Protein 7BLK (pdb70)

Nearest PDB structures (foldseek):
  7blk-assembly1_A  TM=1.007E+00  e=9.798E-31  Bacteroides thetaiotaomicron VPI-5482
  4a45-assembly1_A  TM=9.212E-01  e=2.080E-11  Clostridium perfringens
  1eut-assembly1_A  TM=8.419E-01  e=1.021E-09  Micromonospora viridifaciens
  8ivq-assembly1_B  TM=7.661E-01  e=3.315E-06  Mus musculus
  8ato-assembly1_B  TM=7.633E-01  e=3.967E-06  Homo sapiens

B-factor: mean 16.56, std 7.39, range [8.86, 58.23]

Structure (mmCIF, N/CA/C/O backbone):
data_7BLK
#
_entry.id   7BLK
#
_cell.length_a   36.682
_cell.length_b   34.291
_cell.length_c   47.587
_cell.angle_alpha   90.000
_cell.angle_beta   98.920
_cell.angle_gamma   90.000
#
_symmetry.space_group_name_H-M   'P 1 21 1'
#
loop_
_entity.id
_entity.type
_entity.pdbx_description
1 polymer 'family 32 carbohydrate-binding module from Bacteroides thetaiotaomicron'
2 non-polymer 'CALCIUM ION'
3 water water
#
loop_
_atom_site.group_PDB
_atom_site.id
_atom_site.type_symbol
_atom_site.label_atom_id
_atom_site.label_alt_id
_atom_site.label_comp_id
_atom_site.label_asym_id
_atom_site.label_entity_id
_atom_site.label_seq_id
_atom_site.pdbx_PDB_ins_code
_atom_site.Cartn_x
_atom_site.Cartn_y
_atom_site.Cartn_z
_atom_site.occupancy
_atom_site.B_iso_or_equiv
_atom_site.auth_seq_id
_atom_site.auth_comp_id
_atom_site.auth_asym_id
_atom_site.auth_atom_id
_atom_site.pdbx_PDB_model_num
ATOM 1 N N . GLY A 1 21 ? -1.642 -0.195 -32.032 1.00 58.23 21 GLY A N 1
ATOM 2 C CA . GLY A 1 21 ? -1.901 -1.599 -31.770 1.00 48.34 21 GLY A CA 1
ATOM 3 C C . GLY A 1 21 ? -1.641 -2.010 -30.334 1.00 45.70 21 GLY A C 1
ATOM 4 O O . GLY A 1 21 ? -0.657 -2.692 -30.046 1.00 52.95 21 GLY A O 1
ATOM 5 N N . ASP A 1 22 ? -2.523 -1.589 -29.429 1.00 36.25 22 ASP A N 1
ATOM 6 C CA . ASP A 1 22 ? -2.435 -1.968 -28.024 1.00 40.71 22 ASP A CA 1
ATOM 7 C C . ASP A 1 22 ? -3.294 -3.201 -27.777 1.00 30.54 22 ASP A C 1
ATOM 8 O O . ASP A 1 22 ? -4.446 -3.263 -28.219 1.00 35.23 22 ASP A O 1
ATOM 13 N N . ILE A 1 23 ? -2.729 -4.176 -27.075 1.00 18.56 23 ILE A N 1
ATOM 14 C CA . ILE A 1 23 ? -3.381 -5.459 -26.843 1.00 19.18 23 ILE A CA 1
ATOM 15 C C . ILE A 1 23 ? -4.281 -5.330 -25.622 1.00 15.52 23 ILE A C 1
ATOM 16 O O . ILE A 1 23 ? -3.823 -4.951 -24.539 1.00 16.81 23 ILE A O 1
ATOM 21 N N . LYS A 1 24 ? -5.559 -5.649 -25.789 1.00 15.55 24 LYS A N 1
ATOM 22 C CA . LYS A 1 24 ? -6.493 -5.675 -24.673 1.00 15.02 24 LYS A CA 1
ATOM 23 C C . LYS A 1 24 ? -6.437 -7.066 -24.052 1.00 16.92 24 LYS A C 1
ATOM 24 O O . LYS A 1 24 ? -6.817 -8.053 -24.689 1.00 21.36 24 LYS A O 1
ATOM 30 N N . ILE A 1 25 ? -5.978 -7.141 -22.801 1.00 12.79 25 ILE A N 1
ATOM 31 C CA . ILE A 1 25 ? -5.745 -8.427 -22.157 1.00 12.51 25 ILE A CA 1
ATOM 32 C C . ILE A 1 25 ? -7.076 -9.089 -21.832 1.00 12.26 25 ILE A C 1
ATOM 33 O O . ILE A 1 25 ? -8.028 -8.431 -21.388 1.00 14.10 25 ILE A O 1
ATOM 38 N N . LYS A 1 26 ? -7.145 -10.408 -22.011 1.00 12.85 26 LYS A N 1
ATOM 39 C CA . LYS A 1 26 ? -8.389 -11.137 -21.791 1.00 12.78 26 LYS A CA 1
ATOM 40 C C . LYS A 1 26 ? -8.591 -11.417 -20.306 1.00 12.31 26 LYS A C 1
ATOM 41 O O . LYS A 1 26 ? -7.794 -12.126 -19.681 1.00 13.14 26 LYS A O 1
ATOM 47 N N . ILE A 1 27 ? -9.661 -10.869 -19.745 1.00 12.19 27 ILE A N 1
ATOM 48 C CA . ILE A 1 27 ? -10.074 -11.194 -18.382 1.00 11.68 27 ILE A CA 1
ATOM 49 C C . ILE A 1 27 ? -10.937 -12.449 -18.443 1.00 12.50 27 ILE A C 1
ATOM 50 O O . ILE A 1 27 ? -11.966 -12.472 -19.127 1.00 12.98 27 ILE A O 1
ATOM 55 N N . VAL A 1 28 ? -10.526 -13.494 -17.730 1.00 12.68 28 VAL A N 1
ATOM 56 C CA . VAL A 1 28 ? -11.238 -14.769 -17.755 1.00 14.27 28 VAL A CA 1
ATOM 57 C C . VAL A 1 28 ? -12.160 -14.973 -16.561 1.00 13.49 28 VAL A C 1
ATOM 58 O O . VAL A 1 28 ? -13.118 -15.756 -16.665 1.00 15.16 28 VAL A O 1
ATOM 62 N N . SER A 1 29 ? -11.909 -14.305 -15.441 1.00 12.37 29 SER 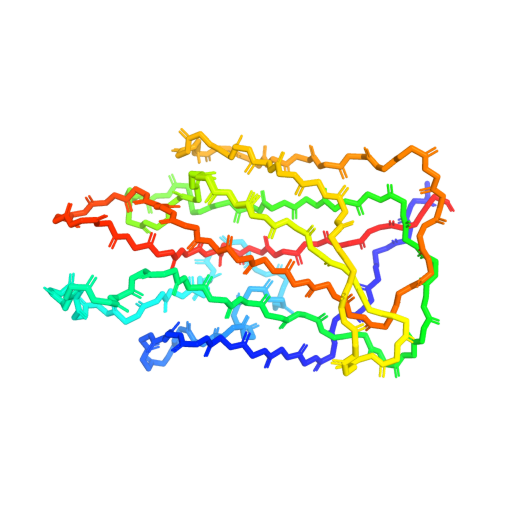A N 1
ATOM 63 C CA . SER A 1 29 ? -12.720 -14.495 -14.249 1.00 11.96 29 SER A CA 1
ATOM 64 C C . SER A 1 29 ? -12.481 -13.317 -13.322 1.00 11.32 29 SER A C 1
ATOM 65 O O . SER A 1 29 ? -11.555 -12.525 -13.514 1.00 11.55 29 SER A O 1
ATOM 68 N N . GLY A 1 30 ? -13.316 -13.225 -12.297 1.00 11.99 30 GLY A N 1
ATOM 69 C CA . GLY A 1 30 ? -13.130 -12.188 -11.305 1.00 11.67 30 GLY A CA 1
ATOM 70 C C . GLY A 1 30 ? -13.929 -12.501 -10.063 1.00 10.87 30 GLY A C 1
ATOM 71 O O . GLY A 1 30 ? -14.716 -13.451 -10.020 1.00 12.30 30 GLY A O 1
ATOM 72 N N . THR A 1 31 ? -13.738 -11.667 -9.043 1.00 10.59 31 THR A N 1
ATOM 73 C CA . THR A 1 31 ? -14.535 -11.750 -7.827 1.00 10.78 31 THR A CA 1
ATOM 74 C C . THR A 1 31 ? -14.885 -10.351 -7.342 1.00 11.10 31 THR A C 1
ATOM 75 O O . THR A 1 31 ? -14.173 -9.377 -7.615 1.00 12.13 31 THR A O 1
ATOM 79 N N . ALA A 1 32 ? -15.992 -10.263 -6.611 1.00 10.84 32 ALA A N 1
ATOM 80 C CA . ALA A 1 32 ? -16.392 -9.029 -5.955 1.00 10.81 32 ALA A CA 1
ATOM 81 C C . ALA A 1 32 ? -16.861 -9.356 -4.548 1.00 12.17 32 ALA A C 1
ATOM 82 O O . ALA A 1 32 ? -17.632 -10.299 -4.345 1.00 12.58 32 ALA A O 1
ATOM 84 N N . SER A 1 33 ? -16.427 -8.551 -3.581 1.00 10.50 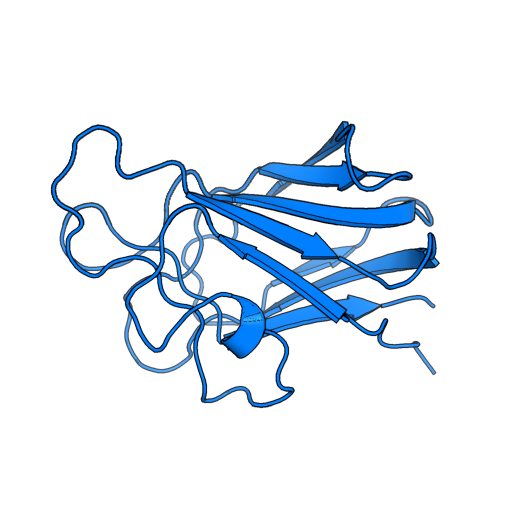33 SER A N 1
ATOM 85 C CA . SER A 1 33 ? -16.841 -8.768 -2.198 1.00 11.26 33 SER A CA 1
ATOM 86 C C . SER A 1 33 ? -18.284 -8.364 -1.961 1.00 11.11 33 SER A C 1
ATOM 87 O O . SER A 1 33 ? -18.864 -8.744 -0.936 1.00 12.91 33 SER A O 1
ATOM 90 N N . SER A 1 34 ? -18.873 -7.592 -2.869 1.00 11.09 34 SER A N 1
ATOM 91 C CA . SER A 1 34 ? -20.266 -7.187 -2.785 1.00 10.97 34 SER A CA 1
ATOM 92 C C . SER A 1 34 ? -20.812 -7.136 -4.201 1.00 11.88 34 SER A C 1
ATOM 93 O O . SER A 1 34 ? -20.202 -6.503 -5.066 1.00 10.60 34 SER A O 1
ATOM 96 N N . PHE A 1 35 ? -21.958 -7.770 -4.440 1.00 11.70 35 PHE A N 1
ATOM 97 C CA . PHE A 1 35 ? -22.632 -7.629 -5.725 1.00 11.53 35 PHE A CA 1
ATOM 98 C C . PHE A 1 35 ? -24.129 -7.808 -5.537 1.00 11.83 35 PHE A C 1
ATOM 99 O O . PHE A 1 35 ? -24.578 -8.545 -4.657 1.00 13.65 35 PHE A O 1
ATOM 107 N N . GLN A 1 36 ? -24.892 -7.106 -6.360 1.00 11.53 36 GLN A N 1
ATOM 108 C CA . GLN A 1 36 ? -26.317 -7.361 -6.481 1.00 12.68 36 GLN A CA 1
ATOM 109 C C . GLN A 1 36 ? -26.506 -8.502 -7.471 1.00 13.46 36 GLN A C 1
ATOM 110 O O . GLN A 1 36 ? -25.876 -8.518 -8.532 1.00 13.74 36 GLN A O 1
ATOM 116 N N A SER A 1 37 ? -27.359 -9.465 -7.117 0.65 15.47 37 SER A N 1
ATOM 117 N N B SER A 1 37 ? -27.367 -9.459 -7.123 0.35 15.53 37 SER A N 1
ATOM 118 C CA A SER A 1 37 ? -27.602 -10.610 -7.985 0.65 16.49 37 SER A CA 1
ATOM 119 C CA B SER A 1 37 ? -27.600 -10.610 -7.987 0.35 16.61 37 SER A CA 1
ATOM 120 C C A SER A 1 37 ? -27.969 -10.139 -9.387 0.65 18.26 37 SER A C 1
ATOM 121 C C B SER A 1 37 ? -27.985 -10.154 -9.389 0.35 18.28 37 SER A C 1
ATOM 122 O O A SER A 1 37 ? -28.812 -9.254 -9.558 0.65 18.31 37 SER A O 1
ATOM 123 O O B SER A 1 37 ? -28.858 -9.300 -9.561 0.35 18.32 37 SER A O 1
ATOM 128 N N . GLY A 1 38 ? -27.313 -10.720 -10.393 1.00 16.89 38 GLY A N 1
ATOM 129 C CA . GLY A 1 38 ? -27.488 -10.304 -11.769 1.00 18.85 38 GLY A CA 1
ATOM 130 C C . GLY A 1 38 ? -26.517 -9.240 -12.241 1.00 14.80 38 GLY A C 1
ATOM 131 O O . GLY A 1 38 ? -26.476 -8.947 -13.444 1.00 16.71 38 GLY A O 1
ATOM 132 N N . SER A 1 39 ? -25.739 -8.652 -11.331 1.00 14.80 39 SER A N 1
ATOM 133 C CA . SER A 1 39 ? -24.739 -7.637 -11.636 1.00 12.34 39 SER A CA 1
ATOM 134 C C . SER A 1 39 ? -23.408 -7.994 -10.997 1.00 10.96 39 SER A C 1
ATOM 135 O O . SER A 1 39 ? -22.712 -7.143 -10.436 1.00 11.11 39 SER A O 1
ATOM 138 N N . ASN A 1 40 ? -23.042 -9.266 -11.059 1.00 12.53 40 ASN A N 1
ATOM 139 C CA . ASN A 1 40 ? -21.760 -9.698 -10.536 1.00 12.38 40 ASN A CA 1
ATOM 140 C C . ASN A 1 40 ? -20.629 -9.191 -11.439 1.00 11.46 40 ASN A C 1
ATOM 141 O O . ASN A 1 40 ? -20.847 -8.598 -12.505 1.00 11.27 40 ASN A O 1
ATOM 146 N N . ILE A 1 41 ? -19.403 -9.455 -10.986 1.00 11.55 41 ILE A N 1
ATOM 147 C CA . ILE A 1 41 ? -18.208 -8.824 -11.533 1.00 11.02 41 ILE A CA 1
ATOM 148 C C . ILE A 1 41 ? -18.047 -9.096 -13.021 1.00 11.46 41 ILE A C 1
ATOM 149 O O . ILE A 1 41 ? -17.519 -8.253 -13.753 1.00 11.09 41 ILE A O 1
ATOM 154 N N . GLU A 1 42 ? -18.501 -10.258 -13.496 1.00 11.97 42 GLU A N 1
ATOM 155 C CA . GLU A 1 42 ? -18.300 -10.607 -14.897 1.00 12.24 42 GLU A CA 1
ATOM 156 C C . GLU A 1 42 ? -19.052 -9.685 -15.847 1.00 11.05 42 GLU A C 1
ATOM 157 O O . GLU A 1 42 ? -18.697 -9.618 -17.030 1.00 12.33 42 GLU A O 1
ATOM 163 N N . LYS A 1 43 ? -20.064 -8.967 -15.358 1.00 11.00 43 LYS A N 1
ATOM 164 C CA . LYS A 1 43 ? -20.722 -7.960 -16.178 1.00 12.21 43 LYS A CA 1
ATOM 165 C C . LYS A 1 43 ? -19.816 -6.776 -16.478 1.00 10.56 43 LYS A C 1
ATOM 166 O O . LYS A 1 43 ? -20.157 -5.968 -17.344 1.00 11.62 43 LYS A O 1
ATOM 172 N N . SER A 1 44 ? -18.671 -6.650 -15.798 1.00 10.28 44 SER A N 1
ATOM 173 C CA . SER A 1 44 ? -17.699 -5.611 -16.119 1.00 10.81 44 SER A CA 1
ATOM 174 C C .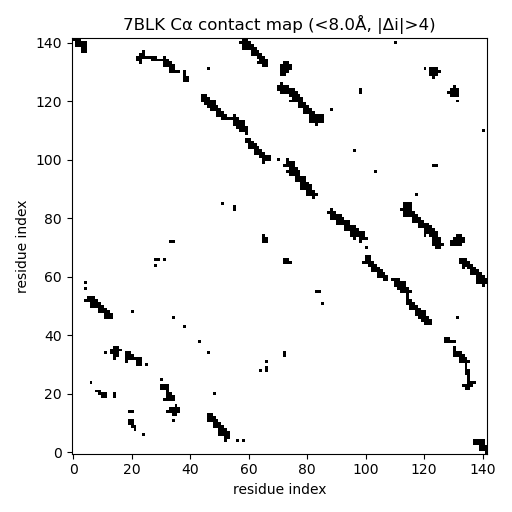 SER A 1 44 ? -16.578 -6.108 -17.018 1.00 10.84 44 SER A C 1
ATOM 175 O O . SER A 1 44 ? -15.606 -5.381 -17.238 1.00 10.77 44 SER A O 1
ATOM 178 N N . PHE A 1 45 ? -16.688 -7.322 -17.553 1.00 11.17 45 PHE A N 1
ATOM 179 C CA . PHE A 1 45 ? -15.738 -7.769 -18.564 1.00 11.51 45 PHE A CA 1
ATOM 180 C C . PHE A 1 45 ? -16.434 -8.549 -19.668 1.00 11.51 45 PHE A C 1
ATOM 181 O O . PHE A 1 45 ? -15.905 -9.532 -20.197 1.00 13.73 45 PHE A O 1
ATOM 189 N N . ASP A 1 46 ? -17.622 -8.091 -20.050 1.00 11.82 46 ASP A N 1
ATOM 190 C CA . ASP A 1 46 ? -18.386 -8.680 -21.140 1.00 12.71 46 ASP A CA 1
ATOM 191 C C . ASP A 1 46 ? -18.317 -7.861 -22.428 1.00 13.71 46 ASP A C 1
ATOM 192 O O . ASP A 1 46 ? -19.026 -8.177 -23.391 1.00 15.13 46 ASP A O 1
ATOM 197 N N . GLY A 1 47 ? -17.494 -6.816 -22.470 1.00 14.32 47 GLY A N 1
ATOM 198 C CA . GLY A 1 47 ? -17.348 -6.002 -23.664 1.00 13.97 47 GLY A CA 1
ATOM 199 C C . GLY A 1 47 ? -18.487 -5.045 -23.934 1.00 15.72 47 GLY A C 1
ATOM 200 O O . GLY A 1 47 ? -18.487 -4.383 -24.979 1.00 17.68 47 GLY A O 1
ATOM 201 N N . ASP A 1 48 ? -19.445 -4.936 -23.024 1.00 13.65 48 ASP A N 1
ATOM 202 C CA . ASP A 1 48 ? -20.660 -4.157 -23.230 1.00 13.60 48 ASP A CA 1
ATOM 203 C C . ASP A 1 48 ? -20.662 -3.019 -22.217 1.00 12.12 48 ASP A C 1
ATOM 204 O O . ASP A 1 48 ? -20.663 -3.263 -21.004 1.00 12.75 48 ASP A O 1
ATOM 209 N N . TYR A 1 49 ? -20.611 -1.778 -22.705 1.00 12.60 49 TYR A N 1
ATOM 210 C CA . TYR A 1 49 ? -20.551 -0.636 -21.801 1.00 12.99 49 TYR A CA 1
ATOM 211 C C . TYR A 1 49 ? -21.889 -0.315 -21.159 1.00 13.09 49 TYR A C 1
ATOM 212 O O . TYR A 1 49 ? -21.936 0.506 -20.236 1.00 14.44 49 TYR A O 1
ATOM 221 N N . SER A 1 50 ? -22.969 -0.946 -21.605 1.00 13.62 50 SER A N 1
ATOM 222 C CA . SER A 1 50 ? -24.253 -0.729 -20.954 1.00 14.73 50 SER A CA 1
ATOM 223 C C . SER A 1 50 ? -24.488 -1.666 -19.774 1.00 13.76 50 SER A C 1
ATOM 224 O O . SER A 1 50 ? -25.244 -1.311 -18.860 1.00 18.92 50 SER A O 1
ATOM 227 N N . THR A 1 51 ? -23.864 -2.846 -19.754 1.00 12.27 51 THR A N 1
ATOM 228 C CA . THR A 1 51 ? -24.074 -3.788 -18.660 1.00 11.93 51 THR A CA 1
ATOM 229 C C . THR A 1 51 ? -23.099 -3.508 -17.520 1.00 10.55 51 THR A C 1
ATOM 230 O O . THR A 1 51 ? -21.904 -3.312 -17.742 1.00 11.10 51 THR A O 1
ATOM 234 N N . LEU A 1 52 ? -23.607 -3.537 -16.292 1.00 11.20 52 LEU A N 1
ATOM 235 C CA . LEU A 1 52 ? -22.855 -3.108 -15.118 1.00 10.73 52 LEU A CA 1
ATOM 236 C C . LEU A 1 52 ? -22.590 -4.246 -14.136 1.00 11.18 52 LEU A C 1
ATOM 237 O O . LEU A 1 52 ? -23.494 -5.023 -13.807 1.00 11.94 52 LEU A O 1
ATOM 242 N N . TYR A 1 53 ? -21.349 -4.315 -13.642 1.00 10.80 53 TYR A N 1
ATOM 243 C CA . TYR A 1 53 ? -21.128 -4.830 -12.296 1.00 10.71 53 TYR A CA 1
ATOM 244 C C . TYR A 1 53 ? -21.684 -3.800 -11.316 1.00 10.28 53 TYR A C 1
ATOM 245 O O . TYR A 1 53 ? -21.490 -2.596 -11.503 1.00 10.03 53 TYR A O 1
ATOM 254 N N . HIS A 1 54 ? -22.388 -4.262 -10.276 1.00 10.74 54 HIS A N 1
ATOM 255 C CA . HIS A 1 54 ? -22.942 -3.345 -9.283 1.00 9.85 54 HIS A CA 1
ATOM 256 C C . HIS A 1 54 ? -22.899 -4.028 -7.926 1.00 9.61 54 HIS A C 1
ATOM 257 O O . HIS A 1 54 ? -23.300 -5.189 -7.795 1.00 10.76 54 HIS A O 1
ATOM 264 N N . SER A 1 55 ? -22.397 -3.309 -6.919 1.00 9.64 55 SER A N 1
ATOM 265 C CA . SER A 1 55 ? -22.388 -3.821 -5.560 1.00 9.62 55 SER A CA 1
ATOM 266 C C . SER A 1 55 ? -23.820 -3.971 -5.040 1.00 10.08 55 SER A C 1
ATOM 267 O O . SER A 1 55 ? -24.779 -3.487 -5.637 1.00 10.18 55 SER A O 1
ATOM 270 N N . SER A 1 56 ? -23.960 -4.660 -3.918 1.00 10.45 56 SER A N 1
ATOM 271 C CA . SER A 1 56 ? -25.288 -4.927 -3.389 1.00 11.46 56 SER A CA 1
ATOM 272 C C . SER A 1 56 ? -26.069 -3.638 -3.192 1.00 10.77 56 SER A C 1
ATOM 273 O O . SER A 1 56 ? -25.560 -2.640 -2.676 1.00 11.05 56 SER A O 1
ATOM 276 N N . TRP A 1 57 ? -27.335 -3.678 -3.580 1.00 10.92 57 TRP A N 1
ATOM 277 C CA . TRP A 1 57 ? -28.182 -2.508 -3.412 1.00 11.51 57 TRP A CA 1
ATOM 278 C C . TRP A 1 57 ? -28.500 -2.221 -1.947 1.00 12.01 57 TRP A C 1
ATOM 279 O O . TRP A 1 57 ? -28.963 -1.118 -1.631 1.00 14.15 57 TRP A O 1
ATOM 290 N N A SER A 1 58 ? -28.267 -3.179 -1.053 0.43 12.54 58 SER A N 1
ATOM 291 N N B SER A 1 58 ? -28.254 -3.173 -1.052 0.57 12.52 58 SER A N 1
ATOM 292 C CA A SER A 1 58 ? -28.485 -2.975 0.379 0.43 15.05 58 SER A CA 1
ATOM 293 C CA B SER A 1 58 ? -28.490 -2.975 0.377 0.57 15.04 58 SER A CA 1
ATOM 294 C C A SER A 1 58 ? -27.189 -2.432 0.963 0.43 13.90 58 SER A C 1
ATOM 295 C C B SER A 1 58 ? -27.198 -2.434 0.974 0.57 13.87 58 SER A C 1
ATOM 296 O O A SER A 1 58 ? -26.298 -3.182 1.363 0.43 16.27 58 SER A O 1
ATOM 297 O O B SER A 1 58 ? -26.316 -3.185 1.390 0.57 16.26 58 SER A O 1
ATOM 302 N N . ASN A 1 59 ? -27.083 -1.105 1.015 1.00 13.67 59 ASN A N 1
ATOM 303 C CA . ASN A 1 59 ? -25.840 -0.433 1.376 1.00 13.24 59 ASN A CA 1
ATOM 304 C C . ASN A 1 59 ? -25.889 0.287 2.724 1.00 14.15 59 ASN A C 1
ATOM 305 O O . ASN A 1 59 ? -25.223 1.309 2.901 1.00 14.13 59 ASN A O 1
ATOM 310 N N . GLY A 1 60 ? -26.641 -0.243 3.694 1.00 13.44 60 GLY A N 1
ATOM 311 C CA . GLY A 1 60 ? -26.721 0.393 4.998 1.00 12.82 60 GLY A CA 1
ATOM 312 C C . GLY A 1 60 ? -25.681 0.001 6.029 1.00 13.23 60 GLY A C 1
ATOM 313 O O . GLY A 1 60 ? -25.544 0.699 7.036 1.00 14.07 60 GLY A O 1
ATOM 314 N N . ALA A 1 61 ? -24.942 -1.083 5.820 1.00 13.18 61 ALA A N 1
ATOM 315 C CA . ALA A 1 61 ? -24.034 -1.588 6.841 1.00 14.72 61 ALA A CA 1
ATOM 316 C C . ALA A 1 61 ? -22.834 -0.668 7.051 1.00 14.43 61 ALA A C 1
ATOM 317 O O . ALA A 1 61 ? -22.314 -0.058 6.112 1.00 13.80 61 ALA A O 1
ATOM 319 N N A SER A 1 62 ? -22.365 -0.601 8.306 0.81 15.48 62 SER A N 1
ATOM 320 N N B SER A 1 62 ? -22.370 -0.602 8.303 0.19 15.56 62 SER A N 1
ATOM 321 C CA A SER A 1 62 ? -21.203 0.226 8.626 0.81 16.11 62 SER A CA 1
ATOM 322 C CA B SER A 1 62 ? -21.214 0.229 8.624 0.19 16.12 62 SER A CA 1
ATOM 323 C C A SER A 1 62 ? -19.942 -0.273 7.935 0.81 15.09 62 SER A C 1
ATOM 324 C C B SER A 1 62 ? -19.942 -0.273 7.949 0.19 15.08 62 SER A C 1
ATOM 325 O O A SER A 1 62 ? -19.036 0.516 7.651 0.81 17.71 62 SER A O 1
ATOM 326 O O B SER A 1 62 ? -19.030 0.518 7.687 0.19 17.36 62 SER A O 1
ATOM 331 N N . ASN A 1 63 ? -19.860 -1.573 7.662 1.00 14.52 63 ASN A N 1
ATOM 332 C CA . ASN A 1 63 ? -18.705 -2.167 7.008 1.00 13.15 63 ASN A CA 1
ATOM 333 C C . ASN A 1 63 ? -19.011 -2.568 5.571 1.00 13.25 63 ASN A C 1
ATOM 334 O O . ASN A 1 63 ? -18.398 -3.490 5.028 1.00 13.93 63 ASN A O 1
ATOM 339 N N . TYR A 1 64 ? -19.957 -1.864 4.947 1.00 13.02 64 TYR A N 1
ATOM 340 C CA . TYR A 1 64 ? -20.279 -2.094 3.541 1.00 12.47 64 TYR A CA 1
ATOM 341 C C . TYR A 1 64 ? -19.076 -1.820 2.639 1.00 11.74 64 TYR A C 1
ATOM 342 O O . TYR A 1 64 ? -18.762 -2.611 1.736 1.00 12.90 64 TYR A O 1
ATOM 351 N N . PHE A 1 65 ? -18.435 -0.684 2.825 1.00 11.82 65 PHE A N 1
ATOM 352 C CA . PHE A 1 65 ? -17.146 -0.394 2.213 1.00 12.00 65 PHE A CA 1
ATOM 353 C C . PHE A 1 65 ? -16.036 -0.798 3.180 1.00 11.40 65 PHE A C 1
ATOM 354 O O . PHE A 1 65 ? -16.238 -0.805 4.402 1.00 12.62 65 PHE A O 1
ATOM 362 N N . PRO A 1 66 ? -14.835 -1.115 2.691 1.00 11.08 66 PRO A N 1
ATOM 363 C CA . PRO A 1 66 ? -14.486 -1.090 1.270 1.00 11.08 66 PRO A CA 1
ATOM 364 C C . PRO A 1 66 ? -15.073 -2.264 0.510 1.00 11.16 66 PRO A C 1
ATOM 365 O O . PRO A 1 66 ? -15.502 -3.266 1.088 1.00 12.66 66 PRO A O 1
ATOM 369 N N . ILE A 1 67 ? -15.091 -2.112 -0.810 1.00 10.76 67 ILE A N 1
ATOM 370 C CA . ILE A 1 67 ? -15.544 -3.150 -1.722 1.00 10.44 67 ILE A CA 1
ATOM 371 C C . ILE A 1 67 ? -14.346 -3.541 -2.565 1.00 10.75 67 ILE A C 1
ATOM 372 O O . ILE A 1 67 ? -13.717 -2.679 -3.189 1.00 11.46 67 ILE A O 1
ATOM 377 N N . THR A 1 68 ? -14.014 -4.828 -2.562 1.00 10.90 68 THR A N 1
ATOM 378 C CA . THR A 1 68 ? -12.802 -5.332 -3.191 1.00 10.92 68 THR A CA 1
ATOM 379 C C . THR A 1 68 ? -13.172 -6.127 -4.432 1.00 10.93 68 THR A C 1
ATOM 380 O O . THR A 1 68 ? -13.9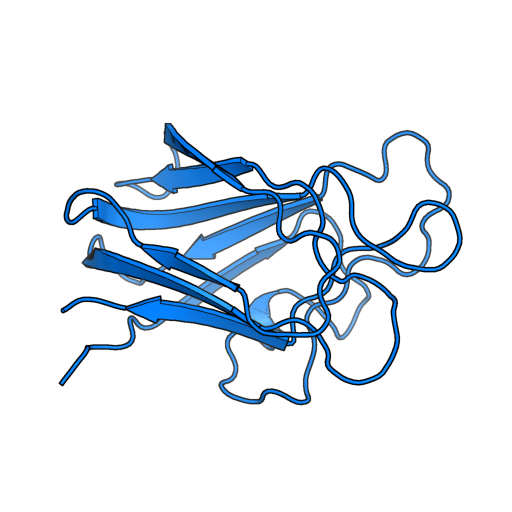50 -7.086 -4.352 1.00 11.11 68 THR A O 1
ATOM 384 N N . LEU A 1 69 ? -12.595 -5.730 -5.566 1.00 10.02 69 LEU A N 1
ATOM 385 C CA . LEU A 1 69 ? -12.861 -6.331 -6.863 1.00 10.02 69 LEU A CA 1
ATOM 386 C C . LEU A 1 69 ? -11.557 -6.890 -7.399 1.00 10.05 69 LEU A C 1
ATOM 387 O O . LEU A 1 69 ? -10.526 -6.208 -7.369 1.00 11.17 69 LEU A O 1
ATOM 392 N N . THR A 1 70 ? -11.598 -8.116 -7.908 1.00 10.25 70 THR A N 1
ATOM 393 C CA . THR A 1 70 ? -10.412 -8.770 -8.436 1.00 10.58 70 THR A CA 1
ATOM 394 C C . THR A 1 70 ? -10.697 -9.263 -9.843 1.00 11.78 70 THR A C 1
ATOM 395 O O . THR A 1 70 ? -11.739 -9.883 -10.084 1.00 11.51 70 THR A O 1
ATOM 399 N N . TYR A 1 71 ? -9.772 -8.981 -10.758 1.00 9.72 71 TYR A N 1
ATOM 400 C CA . TYR A 1 71 ? -9.874 -9.352 -12.162 1.00 10.42 71 TYR A CA 1
ATOM 401 C C . TYR A 1 71 ? -8.698 -10.253 -12.489 1.00 9.95 71 TYR A C 1
ATOM 402 O O . TYR A 1 71 ? -7.549 -9.888 -12.229 1.00 11.09 71 TYR A O 1
ATOM 411 N N . ASN A 1 72 ? -8.978 -11.421 -13.065 1.00 10.65 72 ASN A N 1
ATOM 412 C CA . ASN A 1 72 ? -7.966 -12.435 -13.329 1.00 10.81 72 ASN A CA 1
ATOM 413 C C . ASN A 1 72 ? -7.795 -12.689 -14.819 1.00 10.98 72 ASN A C 1
ATOM 414 O O . ASN A 1 72 ? -8.772 -12.817 -15.561 1.00 11.93 72 ASN A O 1
ATOM 419 N N . PHE A 1 73 ? -6.539 -12.799 -15.233 1.00 11.45 73 PHE A N 1
ATOM 420 C CA . PHE A 1 73 ? -6.152 -13.273 -16.551 1.00 12.95 73 PHE A CA 1
ATOM 421 C C . PHE A 1 73 ? -5.882 -14.777 -16.495 1.00 14.06 73 PHE A C 1
ATOM 422 O O . PHE A 1 73 ? -5.779 -15.377 -15.425 1.00 16.00 73 PHE A O 1
ATOM 430 N N . GLU A 1 74 ? -5.729 -15.387 -17.673 1.00 15.77 74 GLU A N 1
ATOM 431 C CA . GLU A 1 74 ? -5.448 -16.820 -17.713 1.00 20.12 74 GLU A CA 1
ATOM 432 C C . GLU A 1 74 ? -4.051 -17.125 -17.184 1.00 20.46 74 GLU A C 1
ATOM 433 O O . GLU A 1 74 ? -3.849 -18.113 -16.467 1.00 22.97 74 GLU A O 1
ATOM 435 N N . THR A 1 75 ? -3.078 -16.280 -17.519 1.00 18.91 75 THR A N 1
ATOM 436 C CA . THR A 1 75 ? -1.690 -16.454 -17.122 1.00 18.71 75 THR A CA 1
ATOM 437 C C . THR A 1 75 ? -1.116 -15.086 -16.784 1.00 19.29 75 THR A C 1
ATOM 438 O O . THR A 1 75 ? -1.714 -14.047 -17.079 1.00 17.59 75 THR A O 1
ATOM 442 N N . VAL A 1 76 ? 0.063 -15.090 -16.157 1.00 18.11 76 VAL A N 1
ATOM 443 C CA . VAL A 1 76 ? 0.776 -13.840 -15.933 1.00 17.76 76 VAL A CA 1
ATOM 444 C C . VAL A 1 76 ? 1.031 -13.171 -17.278 1.00 16.08 76 VAL A C 1
ATOM 445 O O . VAL A 1 76 ? 1.456 -13.818 -18.245 1.00 19.45 76 VAL A O 1
ATOM 449 N N . THR A 1 77 ? 0.750 -11.869 -17.348 1.00 16.06 77 THR A N 1
ATOM 450 C CA . THR A 1 77 ? 0.687 -11.129 -18.600 1.00 18.18 77 THR A CA 1
ATOM 451 C C . THR A 1 77 ? 1.292 -9.746 -18.393 1.00 15.84 77 THR A C 1
ATOM 452 O O . THR A 1 77 ? 1.146 -9.158 -17.319 1.00 15.90 77 THR A O 1
ATOM 456 N N . ASP A 1 78 ? 1.984 -9.237 -19.415 1.00 15.18 78 ASP A N 1
ATOM 457 C CA . ASP A 1 78 ? 2.465 -7.859 -19.392 1.00 15.86 78 ASP A CA 1
ATOM 458 C C . ASP A 1 78 ? 1.295 -6.893 -19.531 1.00 13.60 78 ASP A C 1
ATOM 459 O O . ASP A 1 78 ? 0.439 -7.068 -20.405 1.00 15.59 78 ASP A O 1
ATOM 464 N N . VAL A 1 79 ? 1.266 -5.863 -18.679 1.00 14.98 79 VAL A N 1
ATOM 465 C CA . VAL A 1 79 ? 0.209 -4.853 -18.687 1.00 13.90 79 VAL A CA 1
ATOM 466 C C . VAL A 1 79 ? 0.844 -3.484 -18.466 1.00 12.54 79 VAL A C 1
ATOM 467 O O . VAL A 1 79 ? 1.690 -3.325 -17.582 1.00 14.52 79 VAL A O 1
ATOM 471 N N . ASP A 1 80 ? 0.455 -2.501 -19.277 1.00 12.17 80 ASP A N 1
ATOM 472 C CA . ASP A 1 80 ? 1.005 -1.152 -19.204 1.00 12.43 80 ASP A CA 1
ATOM 473 C C . ASP A 1 80 ? 0.034 -0.103 -18.691 1.00 13.07 80 ASP A C 1
ATOM 474 O O . ASP A 1 80 ? 0.477 0.922 -18.166 1.00 12.85 80 ASP A O 1
ATOM 479 N N . TYR A 1 81 ? -1.270 -0.316 -18.842 1.00 12.06 81 TYR A N 1
ATOM 480 C CA . TYR A 1 81 ? -2.253 0.622 -18.323 1.00 11.92 81 TYR A CA 1
ATOM 481 C C . TYR A 1 81 ? -3.594 -0.081 -18.213 1.00 10.98 81 TYR A C 1
ATOM 482 O O . TYR A 1 81 ? -3.783 -1.187 -18.721 1.00 11.19 81 TYR A O 1
ATOM 491 N N . LEU A 1 82 ? -4.511 0.572 -17.512 1.00 11.70 82 LEU A N 1
ATOM 492 C CA . LEU A 1 82 ? -5.865 0.080 -17.381 1.00 10.86 82 LEU A CA 1
ATOM 493 C C . LEU A 1 82 ? -6.821 1.245 -17.582 1.00 11.78 82 LEU A C 1
ATOM 494 O O . LEU A 1 82 ? -6.448 2.414 -17.439 1.00 12.92 82 LEU A O 1
ATOM 499 N N . ILE A 1 83 ? -8.069 0.915 -17.899 1.00 11.12 83 ILE A N 1
ATOM 500 C CA . ILE A 1 83 ? -9.123 1.917 -17.992 1.00 12.38 83 ILE A CA 1
ATOM 501 C C . ILE A 1 83 ? -10.338 1.412 -17.237 1.00 11.09 83 ILE A C 1
ATOM 502 O O . ILE A 1 83 ? -10.856 0.325 -17.538 1.00 11.58 83 ILE A O 1
ATOM 507 N N . TYR A 1 84 ? -10.787 2.198 -16.259 1.00 10.89 84 TYR A N 1
ATOM 508 C CA . TYR A 1 84 ? -12.041 1.961 -15.560 1.00 10.33 84 TYR A CA 1
ATOM 509 C C . TYR A 1 84 ? -13.136 2.756 -16.260 1.00 11.27 84 TYR A C 1
ATOM 510 O O . TYR A 1 84 ? -13.036 3.980 -16.385 1.00 11.99 84 TYR A O 1
ATOM 519 N N . HIS A 1 85 ? -14.179 2.068 -16.718 1.00 10.63 85 HIS A N 1
ATOM 520 C CA . HIS A 1 85 ? -15.316 2.727 -17.354 1.00 11.66 85 HIS A CA 1
ATOM 521 C C . HIS A 1 85 ? -16.484 2.736 -16.387 1.00 11.06 85 HIS A C 1
ATOM 522 O O . HIS A 1 85 ? -17.070 1.671 -16.126 1.00 11.67 85 HIS A O 1
ATOM 529 N N . PRO A 1 86 ? -16.861 3.885 -15.841 1.00 11.61 86 PRO A N 1
ATOM 530 C CA . PRO A 1 86 ? -18.028 3.936 -14.959 1.00 11.91 86 PRO A CA 1
ATOM 531 C C . PRO A 1 86 ? -19.304 3.956 -15.788 1.00 12.59 86 PRO A C 1
ATOM 532 O O . PRO A 1 86 ? -19.288 4.125 -17.009 1.00 13.10 86 PRO A O 1
ATOM 536 N N . ARG A 1 87 ? -20.423 3.775 -15.096 1.00 11.63 87 ARG A N 1
ATOM 537 C CA . ARG A 1 87 ? -21.723 3.959 -15.724 1.00 12.65 87 ARG A CA 1
ATOM 538 C C . ARG A 1 87 ? -21.872 5.401 -16.205 1.00 12.06 87 ARG A C 1
ATOM 539 O O . ARG A 1 87 ? -21.440 6.350 -15.547 1.00 14.84 87 ARG A O 1
ATOM 547 N N . ASN A 1 88 ? -22.497 5.571 -17.364 1.00 15.01 88 ASN A N 1
ATOM 548 C CA . ASN A 1 88 ? -22.760 6.917 -17.855 1.00 15.47 88 ASN A CA 1
ATOM 549 C C . ASN A 1 88 ? -24.176 7.397 -17.565 1.00 16.71 88 ASN A C 1
ATOM 550 O O . ASN A 1 88 ? -24.463 8.584 -17.763 1.00 18.08 88 ASN A O 1
ATOM 555 N N . ASN A 1 89 ? -25.051 6.522 -17.075 1.00 16.74 89 ASN A N 1
ATOM 556 C CA . ASN A 1 89 ? -26.421 6.881 -16.739 1.00 16.55 89 ASN A CA 1
ATOM 557 C C . ASN A 1 89 ? -26.687 6.455 -15.308 1.00 16.99 89 ASN A C 1
ATOM 558 O O . ASN A 1 89 ? -26.552 5.273 -14.974 1.00 17.05 89 ASN A O 1
ATOM 563 N N . GLY A 1 90 ? -27.071 7.404 -14.477 1.00 18.51 90 GLY A N 1
ATOM 564 C CA . GLY A 1 90 ? -27.218 7.081 -13.072 1.00 19.78 90 GLY A CA 1
ATOM 565 C C . GLY A 1 90 ? -25.927 7.290 -12.312 1.00 17.08 90 GLY A C 1
ATOM 566 O O . GLY A 1 90 ? -24.824 7.147 -12.840 1.00 16.83 90 GLY A O 1
ATOM 567 N N . ASN A 1 91 ? -26.075 7.629 -11.035 1.00 19.47 91 ASN A N 1
ATOM 568 C CA . ASN A 1 91 ? -24.962 8.055 -10.202 1.00 19.80 91 ASN A CA 1
ATOM 569 C C . ASN A 1 91 ? -24.613 7.050 -9.110 1.00 17.80 91 ASN A C 1
ATOM 570 O O . ASN A 1 91 ? -23.880 7.395 -8.179 1.00 16.73 91 ASN A O 1
ATOM 575 N N . ASN A 1 92 ? -25.127 5.827 -9.178 1.00 12.73 92 ASN A N 1
ATOM 576 C CA . ASN A 1 92 ? -24.831 4.841 -8.144 1.00 10.02 92 ASN A CA 1
ATOM 577 C C . ASN A 1 92 ? -23.601 4.027 -8.519 1.00 10.85 92 ASN A C 1
ATOM 578 O O . ASN A 1 92 ? -23.645 3.196 -9.438 1.00 10.82 92 ASN A O 1
ATOM 583 N N . GLY A 1 93 ? -22.513 4.257 -7.794 1.00 10.35 93 GLY A N 1
ATOM 584 C CA . GLY A 1 93 ? -21.341 3.412 -7.852 1.00 10.48 93 GLY A CA 1
ATOM 585 C C . GLY A 1 93 ? -20.153 3.921 -8.640 1.00 9.87 93 GLY A C 1
ATOM 586 O O . GLY A 1 93 ? -19.193 3.165 -8.825 1.00 10.56 93 GLY A O 1
ATOM 587 N N . ARG A 1 94 ? -20.165 5.162 -9.102 1.00 10.86 94 ARG A N 1
ATOM 588 C CA . ARG A 1 94 ? -18.971 5.679 -9.764 1.00 11.06 94 ARG A CA 1
ATOM 589 C C . ARG A 1 94 ? -17.824 5.735 -8.762 1.00 10.33 94 ARG A C 1
ATOM 590 O O . ARG A 1 94 ? -17.942 6.356 -7.700 1.00 11.53 94 ARG A O 1
ATOM 598 N N . PHE A 1 95 ? -16.723 5.049 -9.078 1.00 11.06 95 PHE A N 1
ATOM 599 C CA . PHE A 1 95 ? -15.655 4.890 -8.093 1.00 11.25 95 PHE A CA 1
ATOM 600 C C . PHE A 1 95 ? -15.126 6.242 -7.635 1.00 11.34 95 PHE A C 1
ATOM 601 O O . PHE A 1 95 ? -14.981 7.172 -8.430 1.00 11.65 95 PHE A O 1
ATOM 609 N N A LYS A 1 96 ? -14.818 6.353 -6.340 0.47 11.13 96 LYS A N 1
ATOM 610 N N B LYS A 1 96 ? -14.800 6.314 -6.341 0.53 11.11 96 LYS A N 1
ATOM 611 C CA A LYS A 1 96 ? -14.144 7.532 -5.824 0.47 11.96 96 LYS A CA 1
ATOM 612 C CA B LYS A 1 96 ? -14.035 7.403 -5.746 0.53 11.79 96 LYS A CA 1
ATOM 613 C C A LYS A 1 96 ? -12.714 7.136 -5.504 0.47 12.28 96 LYS A C 1
ATOM 614 C C B LYS A 1 96 ? -12.666 6.886 -5.298 0.53 10.38 96 LYS A C 1
ATOM 615 O O A LYS A 1 96 ? -11.897 6.980 -6.432 0.47 12.36 96 LYS A O 1
ATOM 616 O O B LYS A 1 96 ? -11.868 6.440 -6.131 0.53 8.86 96 LYS A O 1
ATOM 627 N N A GLU A 1 97 ? -12.347 6.969 -4.234 0.47 12.58 97 GLU A N 1
ATOM 628 N N B GLU A 1 97 ? -12.379 6.913 -4.002 0.53 12.33 97 GLU A N 1
ATOM 629 C CA A GLU A 1 97 ? -10.994 6.574 -3.863 0.47 12.84 97 GLU A CA 1
ATOM 630 C CA B GLU A 1 97 ? -11.037 6.567 -3.548 0.53 12.18 97 GLU A CA 1
ATOM 631 C C A GLU A 1 97 ? -10.836 5.062 -3.969 0.47 12.24 97 GLU A C 1
ATOM 632 C C B GLU A 1 97 ? -10.809 5.064 -3.642 0.53 12.20 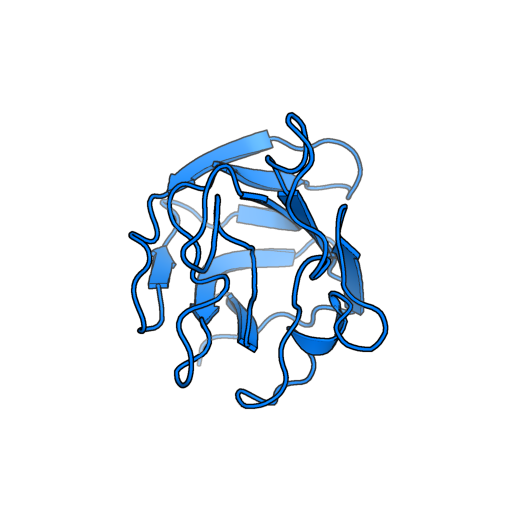97 GLU A C 1
ATOM 633 O O A GLU A 1 97 ? -11.734 4.304 -3.588 0.47 12.57 97 GLU A O 1
ATOM 634 O O B GLU A 1 97 ? -11.567 4.267 -3.070 0.53 11.32 97 GLU A O 1
ATOM 645 N N A THR A 1 98 ? -9.681 4.626 -4.480 0.47 12.18 98 THR A N 1
ATOM 646 N N B THR A 1 98 ? -9.778 4.680 -4.393 0.53 12.55 98 THR A N 1
ATOM 647 C CA A THR A 1 98 ? -9.462 3.218 -4.794 0.47 12.74 98 THR A CA 1
ATOM 648 C CA B THR A 1 98 ? -9.420 3.286 -4.558 0.53 11.78 98 THR A CA 1
ATOM 649 C C A THR A 1 98 ? -7.978 2.896 -4.691 0.47 13.70 98 THR A C 1
ATOM 650 C C B THR A 1 98 ? -7.940 3.093 -4.286 0.53 13.44 98 THR A C 1
ATOM 651 O O A THR A 1 98 ? -7.162 3.568 -5.329 0.47 15.29 98 THR A O 1
ATOM 652 O O B THR A 1 98 ? -7.120 4.008 -4.419 0.53 14.51 98 THR A O 1
ATOM 659 N N . GLU A 1 99 ? -7.621 1.870 -3.910 1.00 12.39 99 GLU A N 1
ATOM 660 C CA . GLU A 1 99 ? -6.259 1.353 -3.931 1.00 12.46 99 GLU A CA 1
ATOM 661 C C . GLU A 1 99 ? -6.201 0.286 -5.017 1.00 12.34 99 GLU A C 1
ATOM 662 O O . GLU A 1 99 ? -6.995 -0.663 -4.998 1.00 13.41 99 GLU A O 1
ATOM 668 N N . ILE A 1 100 ? -5.282 0.448 -5.966 1.00 11.65 100 ILE A N 1
ATOM 669 C CA . ILE A 1 100 ? -5.090 -0.509 -7.045 1.00 11.17 100 ILE A CA 1
ATOM 670 C C . ILE A 1 100 ? -3.887 -1.372 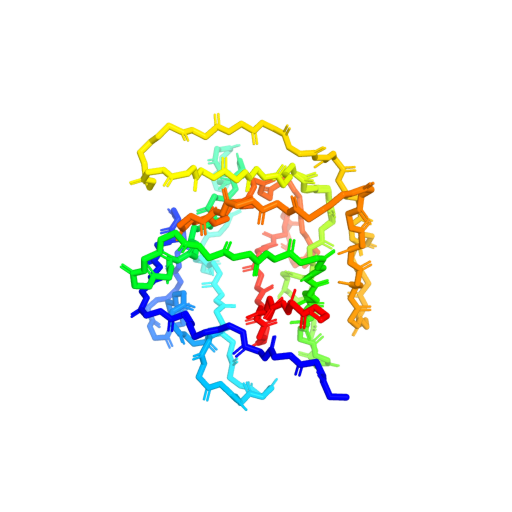-6.695 1.00 10.03 100 ILE A C 1
ATOM 671 O O . ILE A 1 100 ? -2.823 -0.858 -6.304 1.00 11.84 100 ILE A O 1
ATOM 676 N N . GLN A 1 101 ? -4.055 -2.687 -6.811 1.00 11.39 101 GLN A N 1
ATOM 677 C CA . GLN A 1 101 ? -3.007 -3.651 -6.509 1.00 11.76 101 GLN A CA 1
ATOM 678 C C . GLN A 1 101 ? -2.875 -4.621 -7.671 1.00 11.01 101 GLN A C 1
ATOM 679 O O . GLN A 1 101 ? -3.778 -4.750 -8.503 1.00 11.09 101 GLN A O 1
ATOM 685 N N . TYR A 1 102 ? -1.747 -5.322 -7.727 1.00 11.76 102 TYR A N 1
ATOM 686 C CA . TYR A 1 102 ? -1.577 -6.368 -8.725 1.00 12.70 102 TYR A CA 1
ATOM 687 C C . TYR A 1 102 ? -0.981 -7.601 -8.063 1.00 13.17 102 TYR A C 1
ATOM 688 O O . TYR A 1 102 ? -0.416 -7.530 -6.970 1.00 14.26 102 TYR A O 1
ATOM 697 N N . SER A 1 103 ? -1.094 -8.737 -8.747 1.00 13.60 103 SER A N 1
ATOM 698 C CA . SER A 1 103 ? -0.558 -10.003 -8.261 1.00 14.79 103 SER A CA 1
ATOM 699 C C . SER A 1 103 ? 0.058 -10.761 -9.422 1.00 12.31 103 SER A C 1
ATOM 700 O O . SER A 1 103 ? -0.583 -10.918 -10.462 1.00 14.00 103 SER A O 1
ATOM 703 N N . ALA A 1 104 ? 1.289 -11.246 -9.236 1.00 14.49 104 ALA A N 1
ATOM 704 C CA . ALA A 1 104 ? 1.923 -12.072 -10.255 1.00 14.00 104 ALA A CA 1
ATOM 705 C C . ALA A 1 104 ? 1.417 -13.509 -10.250 1.00 16.93 104 ALA A C 1
ATOM 706 O O . ALA A 1 104 ? 1.517 -14.187 -11.277 1.00 22.12 104 ALA A O 1
ATOM 708 N N . ASP A 1 105 ? 0.872 -13.989 -9.130 1.00 20.32 105 ASP A N 1
ATOM 709 C CA . ASP A 1 105 ? 0.405 -15.365 -9.038 1.00 22.48 105 ASP A CA 1
ATOM 710 C C . ASP 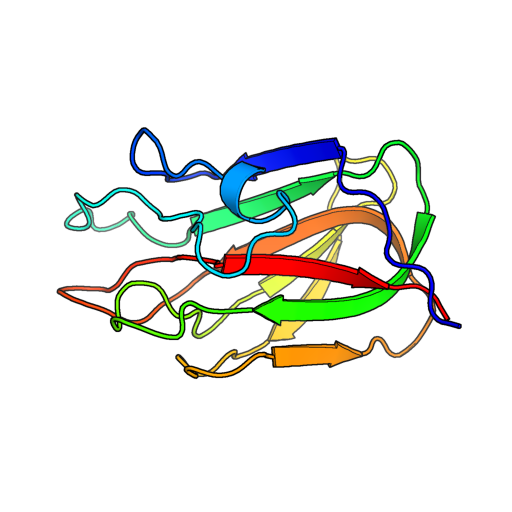A 1 105 ? -1.093 -15.515 -8.808 1.00 26.17 105 ASP A C 1
ATOM 711 O O . ASP A 1 105 ? -1.596 -16.643 -8.871 1.00 23.63 105 ASP A O 1
ATOM 716 N N . GLY A 1 106 ? -1.819 -14.428 -8.545 1.00 21.30 106 GLY A N 1
ATOM 717 C CA . GLY A 1 106 ? -3.241 -14.495 -8.291 1.00 19.94 106 GLY A CA 1
ATOM 718 C C . GLY A 1 106 ? -3.626 -14.614 -6.832 1.00 24.11 106 GLY A C 1
ATOM 719 O O . GLY A 1 106 ? -4.820 -14.533 -6.516 1.00 22.46 106 GLY A O 1
ATOM 720 N N . HIS A 1 107 ? -2.655 -14.790 -5.936 1.00 19.77 107 HIS A N 1
ATOM 721 C CA . HIS A 1 107 ? -2.878 -14.981 -4.508 1.00 25.22 107 HIS A CA 1
ATOM 722 C C . HIS A 1 107 ? -2.276 -13.877 -3.655 1.00 19.86 107 HIS A C 1
ATOM 723 O O . HIS A 1 107 ? -2.925 -13.406 -2.719 1.00 24.62 107 HIS A O 1
ATOM 730 N N . THR A 1 108 ? -1.050 -13.453 -3.951 1.00 21.80 108 THR A N 1
ATOM 731 C CA . THR A 1 108 ? -0.363 -12.420 -3.187 1.00 19.87 108 THR A CA 1
ATOM 732 C C . THR A 1 108 ? -0.406 -11.113 -3.969 1.00 17.67 108 THR A C 1
ATOM 733 O O . THR A 1 108 ? 0.013 -11.070 -5.131 1.00 18.07 108 THR A O 1
ATOM 737 N N . PHE A 1 109 ? -0.885 -10.051 -3.326 1.00 17.21 109 PHE A N 1
ATOM 738 C CA . PHE A 1 109 ? -1.110 -8.771 -3.981 1.00 16.24 109 PHE A CA 1
ATOM 739 C C . PHE A 1 109 ? -0.158 -7.695 -3.466 1.00 16.21 109 PHE A C 1
ATOM 740 O O . PHE A 1 109 ? 0.219 -7.676 -2.290 1.00 20.81 109 PHE A O 1
ATOM 748 N N . THR A 1 110 ? 0.232 -6.803 -4.374 1.00 15.59 110 THR A N 1
ATOM 749 C CA . THR A 1 110 ? 1.159 -5.714 -4.102 1.00 16.77 110 THR A CA 1
ATOM 750 C C . THR A 1 110 ? 0.487 -4.399 -4.466 1.00 14.41 110 THR A C 1
ATOM 751 O O . THR A 1 110 ? -0.092 -4.281 -5.550 1.00 13.30 110 THR A O 1
ATOM 755 N N . LYS A 1 111 ? 0.565 -3.416 -3.574 1.00 15.34 111 LYS A N 1
ATOM 756 C CA . LYS A 1 111 ? -0.004 -2.107 -3.871 1.00 15.18 111 LYS A CA 1
ATOM 757 C C . LYS A 1 111 ? 0.717 -1.458 -5.045 1.00 12.88 111 LYS A C 1
ATOM 758 O O . LYS A 1 111 ? 1.952 -1.386 -5.071 1.00 14.18 111 LYS A O 1
ATOM 764 N N . LEU A 1 112 ? -0.063 -0.992 -6.020 1.00 13.64 11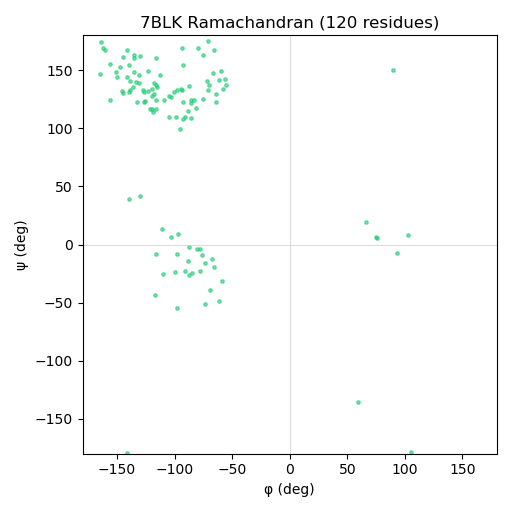2 LEU A N 1
ATOM 765 C CA . LEU A 1 112 ? 0.451 -0.264 -7.171 1.00 15.44 112 LEU A CA 1
ATOM 766 C C . LEU A 1 112 ? 0.332 1.244 -6.998 1.00 15.41 112 LEU A C 1
ATOM 767 O O . LEU A 1 112 ? 1.332 1.961 -7.101 1.00 20.41 112 LEU A O 1
ATOM 772 N N . ILE A 1 113 ? -0.872 1.740 -6.720 1.00 15.53 113 ILE A N 1
ATOM 773 C CA . ILE A 1 113 ? -1.107 3.171 -6.570 1.00 19.60 113 ILE A CA 1
ATOM 774 C C . ILE A 1 113 ? -2.458 3.389 -5.898 1.00 17.63 113 ILE A C 1
ATOM 775 O O . ILE A 1 113 ? -3.387 2.589 -6.065 1.00 19.53 113 ILE A O 1
ATOM 780 N N . ASP A 1 114 ? -2.562 4.442 -5.093 1.00 16.42 114 ASP A N 1
ATOM 781 C CA . ASP A 1 114 ? -3.854 4.954 -4.664 1.00 19.53 114 ASP A CA 1
ATOM 782 C C . ASP A 1 114 ? -4.373 5.867 -5.763 1.00 19.12 114 ASP A C 1
ATOM 783 O O . ASP A 1 114 ? -3.688 6.814 -6.164 1.00 22.60 114 ASP A O 1
ATOM 788 N N . LYS A 1 115 ? -5.574 5.582 -6.259 1.00 16.57 115 LYS A N 1
ATOM 789 C CA . LYS A 1 115 ? -6.149 6.330 -7.368 1.00 13.94 115 LYS A CA 1
ATOM 790 C C . LYS A 1 115 ? -7.519 6.845 -6.962 1.00 12.75 115 LYS A C 1
ATOM 791 O O . LYS A 1 115 ? -8.401 6.060 -6.591 1.00 14.80 115 LYS A O 1
ATOM 797 N N . ASP A 1 116 ? -7.709 8.153 -7.053 1.00 13.67 116 ASP A N 1
ATOM 798 C CA . ASP A 1 116 ? -9.015 8.755 -6.831 1.00 12.93 116 ASP A CA 1
ATOM 799 C C . ASP A 1 116 ? -9.693 8.865 -8.186 1.00 13.08 116 ASP A C 1
ATOM 800 O O . ASP A 1 116 ? -9.303 9.691 -9.022 1.00 14.34 116 ASP A O 1
ATOM 805 N N . PHE A 1 117 ? -10.702 8.024 -8.411 1.00 12.85 117 PHE A N 1
ATOM 806 C CA . PHE A 1 117 ? -11.495 8.125 -9.624 1.00 13.78 117 PHE A CA 1
ATOM 807 C C . PHE A 1 117 ? -12.545 9.220 -9.534 1.00 12.46 117 PHE A C 1
ATOM 808 O O . PHE A 1 117 ? -13.250 9.454 -10.519 1.00 14.12 117 PHE A O 1
ATOM 816 N N . GLN A 1 118 ? -12.672 9.875 -8.377 1.00 13.34 118 GLN A N 1
ATOM 817 C CA . GLN A 1 118 ? -13.332 11.165 -8.226 1.00 13.21 118 GLN A CA 1
ATOM 818 C C . GLN A 1 118 ? -14.849 11.098 -8.294 1.00 12.96 118 GLN A C 1
ATOM 819 O O . GLN A 1 118 ? -15.493 12.151 -8.277 1.00 14.98 118 GLN A O 1
ATOM 825 N N . GLY A 1 119 ? -15.447 9.906 -8.352 1.00 13.49 119 GLY A N 1
ATOM 826 C CA . GLY A 1 119 ? -16.864 9.833 -8.647 1.00 12.75 119 GLY A CA 1
ATOM 827 C C . GLY A 1 119 ? -17.181 10.292 -10.046 1.00 12.89 119 GLY A C 1
ATOM 828 O O . GLY A 1 119 ? -18.328 10.639 -10.343 1.00 14.71 119 GLY A O 1
ATOM 829 N N . SER A 1 120 ? -16.176 10.305 -10.918 1.00 13.74 120 SER A N 1
ATOM 830 C CA . SER A 1 120 ? -16.335 10.825 -12.261 1.00 13.89 120 SER A CA 1
ATOM 831 C C . SER A 1 120 ? -17.284 9.960 -13.077 1.00 13.40 120 SER A C 1
ATOM 832 O O . SER A 1 120 ? -17.353 8.737 -12.915 1.00 14.19 120 SER A O 1
ATOM 835 N N . ALA A 1 121 ? -18.004 10.609 -13.983 1.00 14.91 121 ALA A N 1
ATOM 836 C CA . ALA A 1 121 ? -18.881 9.918 -14.909 1.00 13.61 121 ALA A CA 1
ATOM 837 C C . ALA A 1 121 ? -18.172 9.465 -16.177 1.00 17.10 121 ALA A C 1
ATOM 838 O O . ALA A 1 121 ? -18.807 8.832 -17.029 1.00 16.47 121 ALA A O 1
ATOM 840 N N . THR A 1 122 ? -16.886 9.769 -16.327 1.00 14.61 122 THR A N 1
ATOM 841 C CA . THR A 1 122 ? -16.145 9.393 -17.517 1.00 14.46 122 THR A CA 1
ATOM 842 C C . THR A 1 122 ? -15.023 8.420 -17.173 1.00 13.93 122 THR A C 1
ATOM 843 O O . THR A 1 122 ? -14.594 8.300 -16.021 1.00 15.04 122 THR A O 1
ATOM 847 N N . ALA A 1 123 ? -14.562 7.726 -18.208 1.00 14.36 123 ALA A N 1
ATOM 848 C CA . ALA A 1 123 ? -13.526 6.718 -18.048 1.00 14.85 123 ALA A CA 1
ATOM 849 C C . ALA A 1 123 ? -12.285 7.305 -17.386 1.00 16.00 123 ALA A C 1
ATOM 850 O O . ALA A 1 123 ? -11.907 8.456 -17.628 1.00 17.26 123 ALA A O 1
ATOM 852 N N . GLY A 1 124 ? -11.659 6.503 -16.536 1.00 12.83 124 GLY A N 1
ATOM 853 C CA . GLY A 1 124 ? -10.428 6.886 -15.879 1.00 14.45 124 GLY A CA 1
ATOM 854 C C . GLY A 1 124 ? -9.303 5.947 -16.253 1.00 12.80 124 GLY A C 1
ATOM 855 O O . GLY A 1 124 ? -9.339 4.757 -15.923 1.00 13.46 124 GLY A O 1
ATOM 856 N N . LYS A 1 125 ? -8.312 6.470 -16.968 1.00 15.77 125 LYS A N 1
ATOM 857 C CA . LYS A 1 125 ? -7.168 5.687 -17.412 1.00 14.14 125 LYS A CA 1
ATOM 858 C C . LYS A 1 125 ? -6.042 5.846 -16.399 1.00 16.86 125 LYS A C 1
ATOM 859 O O . LYS A 1 125 ? -5.765 6.959 -15.941 1.00 18.81 125 LYS A O 1
ATOM 865 N N . VAL A 1 126 ? -5.420 4.733 -16.028 1.00 14.81 126 VAL A N 1
ATOM 866 C CA . VAL A 1 126 ? -4.271 4.722 -15.129 1.00 14.01 126 VAL A CA 1
ATOM 867 C C . VAL A 1 126 ? -3.117 4.098 -15.889 1.00 12.52 126 VAL A C 1
ATOM 868 O O . VAL A 1 126 ? -3.185 2.921 -16.262 1.00 13.16 126 VAL A O 1
ATOM 872 N N . THR A 1 127 ? -2.062 4.878 -16.116 1.00 13.55 127 THR A N 1
ATOM 873 C CA . THR A 1 127 ? -0.886 4.433 -16.851 1.00 13.76 127 THR A CA 1
ATOM 874 C C . THR A 1 127 ? 0.247 4.186 -15.866 1.00 16.42 127 THR A C 1
ATOM 875 O O . THR A 1 127 ? 0.567 5.059 -15.053 1.00 18.99 127 THR A O 1
ATOM 879 N N . PHE A 1 128 ? 0.838 3.000 -15.940 1.00 14.01 128 PHE A N 1
ATOM 880 C CA . PHE A 1 128 ? 1.880 2.616 -15.005 1.00 15.15 128 PHE A CA 1
ATOM 881 C C . PHE A 1 128 ? 3.228 3.201 -15.437 1.00 15.64 128 PHE A C 1
ATOM 882 O O . PHE A 1 128 ? 3.445 3.538 -16.601 1.00 17.27 128 PHE A O 1
ATOM 890 N N A ASP A 1 129 ? 4.138 3.316 -14.466 0.52 16.05 129 ASP A N 1
ATOM 891 N N B ASP A 1 129 ? 4.141 3.317 -14.471 0.48 16.04 129 ASP A N 1
ATOM 892 C CA A ASP A 1 129 ? 5.498 3.802 -14.681 0.52 17.66 129 ASP A CA 1
ATOM 893 C CA B ASP A 1 129 ? 5.488 3.815 -14.733 0.48 17.66 129 ASP A CA 1
ATOM 894 C C A ASP A 1 129 ? 6.432 2.733 -15.232 0.52 13.39 129 ASP A C 1
ATOM 895 C C B ASP A 1 129 ? 6.428 2.739 -15.262 0.48 13.40 129 ASP A C 1
ATOM 896 O O A ASP A 1 129 ? 7.615 3.018 -15.444 0.52 15.17 129 ASP A O 1
ATOM 897 O O B ASP A 1 129 ? 7.609 3.027 -15.486 0.48 15.19 129 ASP A O 1
ATOM 906 N N . GLN A 1 130 ? 5.942 1.513 -15.428 1.00 15.26 130 GLN A N 1
ATOM 907 C CA . GLN A 1 130 ? 6.704 0.425 -16.023 1.00 15.00 130 GLN A CA 1
ATOM 908 C C . GLN A 1 130 ? 5.692 -0.614 -16.483 1.00 14.49 130 GLN A C 1
ATOM 909 O O . GLN A 1 130 ? 4.510 -0.541 -16.145 1.00 18.13 130 GLN A O 1
ATOM 915 N N . THR A 1 131 ? 6.157 -1.588 -17.254 1.00 14.75 131 THR A N 1
ATOM 916 C CA . THR A 1 131 ? 5.301 -2.711 -17.619 1.00 16.40 131 THR A CA 1
ATOM 917 C C . THR A 1 131 ? 5.166 -3.624 -16.407 1.00 15.48 131 THR A C 1
ATOM 918 O O . THR A 1 131 ? 6.177 -4.051 -15.836 1.00 19.46 131 THR A O 1
ATOM 922 N N . ILE A 1 132 ? 3.927 -3.901 -15.998 1.00 14.83 132 ILE A N 1
ATOM 923 C CA . ILE A 1 132 ? 3.643 -4.726 -14.828 1.00 17.14 132 ILE A CA 1
ATOM 924 C C . ILE A 1 132 ? 3.337 -6.135 -15.313 1.00 14.96 132 ILE A C 1
ATOM 925 O O . ILE A 1 132 ? 2.559 -6.314 -16.258 1.00 18.49 132 ILE A O 1
ATOM 930 N N . GLN A 1 133 ? 3.944 -7.140 -14.682 1.00 14.33 133 GLN A N 1
ATOM 931 C CA . GLN A 1 133 ? 3.665 -8.538 -15.000 1.00 13.99 133 GLN A CA 1
ATOM 932 C C . GLN A 1 133 ? 2.684 -9.078 -13.968 1.00 13.23 133 GLN A C 1
ATOM 933 O O . GLN A 1 133 ? 3.029 -9.252 -12.794 1.00 14.42 133 GLN A O 1
ATOM 939 N N . ALA A 1 134 ? 1.450 -9.321 -14.396 1.00 12.68 134 ALA A N 1
ATOM 940 C CA . ALA A 1 134 ? 0.385 -9.632 -13.461 1.00 13.32 134 ALA A CA 1
ATOM 941 C C . ALA A 1 134 ? -0.494 -10.745 -14.000 1.00 12.58 134 ALA A C 1
ATOM 942 O O . ALA A 1 134 ? -0.796 -10.794 -15.195 1.00 13.84 134 ALA A O 1
ATOM 944 N N . LYS A 1 135 ? -0.905 -11.631 -13.104 1.00 13.13 135 LYS A N 1
ATOM 945 C CA . LYS A 1 135 ? -2.013 -12.527 -13.379 1.00 13.72 135 LYS A CA 1
ATOM 946 C C . LYS A 1 135 ? -3.343 -11.933 -12.943 1.00 12.88 135 LYS A C 1
ATOM 947 O O . LYS A 1 135 ? -4.389 -12.324 -13.475 1.00 14.15 135 LYS A O 1
ATOM 953 N N . SER A 1 136 ? -3.328 -10.982 -12.010 1.00 11.90 136 SER A N 1
ATOM 954 C CA . SER A 1 136 ? -4.551 -10.395 -11.489 1.00 11.65 136 SER A CA 1
ATOM 955 C C . SER A 1 136 ? -4.317 -8.941 -11.116 1.00 11.60 136 SER A C 1
ATOM 956 O O . SER A 1 136 ? -3.205 -8.546 -10.751 1.00 11.70 136 SER A O 1
ATOM 959 N N . PHE A 1 137 ? -5.393 -8.161 -11.176 1.00 10.09 137 PHE A N 1
ATOM 960 C CA . PHE A 1 137 ? -5.435 -6.820 -10.624 1.00 9.70 137 PHE A CA 1
ATOM 961 C C . PHE A 1 137 ? -6.573 -6.753 -9.628 1.00 10.33 137 PHE A C 1
ATOM 962 O O . PHE A 1 137 ? -7.600 -7.415 -9.794 1.00 11.31 137 PHE A O 1
ATOM 970 N N . ARG A 1 138 ? -6.402 -5.920 -8.614 1.00 10.29 138 ARG A N 1
ATOM 971 C CA . ARG A 1 138 ? -7.376 -5.782 -7.545 1.00 10.89 138 ARG A CA 1
ATOM 972 C C . ARG A 1 138 ? -7.619 -4.313 -7.267 1.00 10.21 138 ARG A C 1
ATOM 973 O O . ARG A 1 138 ? -6.692 -3.497 -7.302 1.00 10.94 138 ARG A O 1
ATOM 981 N N . PHE A 1 139 ? -8.881 -3.983 -7.019 1.00 10.24 139 PHE A N 1
ATOM 982 C CA . PHE A 1 139 ? -9.302 -2.632 -6.682 1.00 9.92 139 PHE A CA 1
ATOM 983 C C . PHE A 1 139 ? -9.964 -2.698 -5.324 1.00 10.67 139 PHE A C 1
ATOM 984 O O . PHE A 1 139 ? -10.982 -3.373 -5.168 1.00 11.49 139 PHE A O 1
ATOM 992 N N . ILE A 1 140 ? -9.383 -2.028 -4.340 1.00 10.97 140 ILE A N 1
ATOM 993 C CA . ILE A 1 140 ? -10.019 -1.875 -3.039 1.00 11.30 140 ILE A CA 1
ATOM 994 C C . ILE A 1 140 ? -10.725 -0.527 -3.093 1.00 11.28 140 ILE A C 1
ATOM 995 O O . ILE A 1 140 ? -10.093 0.527 -2.998 1.00 12.53 140 ILE A O 1
ATOM 1000 N N . VAL A 1 141 ? -12.032 -0.569 -3.341 1.00 11.09 141 VAL A N 1
ATOM 1001 C CA . VAL A 1 141 ? -12.835 0.634 -3.529 1.00 10.89 141 VAL A CA 1
ATOM 1002 C C . VAL A 1 141 ? -13.267 1.106 -2.146 1.00 11.23 141 VAL A C 1
ATOM 1003 O O . VAL A 1 141 ? -14.082 0.461 -1.484 1.00 11.67 141 VAL A O 1
ATOM 1007 N N . LYS A 1 142 ? -12.686 2.219 -1.694 1.00 11.08 142 LYS A N 1
ATOM 1008 C CA . LYS A 1 142 ? -12.959 2.722 -0.357 1.00 11.91 142 LYS A CA 1
ATOM 1009 C C . LYS A 1 142 ? -14.206 3.584 -0.313 1.00 11.13 142 LYS A C 1
ATOM 1010 O O . LYS A 1 142 ? -14.821 3.714 0.751 1.00 12.10 142 LYS A O 1
ATOM 1016 N N . SER A 1 143 ? -14.573 4.175 -1.444 1.00 11.43 143 SER A N 1
ATOM 1017 C CA . SER A 1 143 ? -15.728 5.050 -1.554 1.00 11.61 143 SER A CA 1
ATOM 1018 C C . SER A 1 143 ? -16.194 5.057 -3.005 1.00 10.50 143 SER A C 1
ATOM 1019 O O . SER A 1 143 ? -15.420 4.763 -3.923 1.00 10.70 143 SER A O 1
ATOM 1022 N N . GLY A 1 144 ? -17.479 5.360 -3.183 1.00 11.58 144 GLY A N 1
ATOM 1023 C CA . GLY A 1 144 ? -18.101 5.444 -4.494 1.00 11.30 144 GLY A CA 1
ATOM 1024 C C . GLY A 1 144 ? -19.366 6.262 -4.379 1.00 10.89 144 GLY A C 1
ATOM 1025 O O . GLY A 1 144 ? -19.954 6.380 -3.301 1.00 11.48 144 GLY A O 1
ATOM 1026 N N A SER A 1 145 ? -19.781 6.835 -5.503 0.22 11.17 145 SER A N 1
ATOM 1027 N N B SER A 1 145 ? -19.789 6.815 -5.509 0.78 11.16 145 SER A N 1
ATOM 1028 C CA A SER A 1 145 ? -20.905 7.761 -5.488 0.22 11.58 145 SER A CA 1
ATOM 1029 C CA B SER A 1 145 ? -20.914 7.738 -5.514 0.78 11.58 145 SER A CA 1
ATOM 1030 C C A SER A 1 145 ? -22.233 7.025 -5.319 0.22 10.58 145 SER A C 1
ATOM 1031 C C B SER A 1 145 ? -22.243 7.012 -5.302 0.78 10.48 145 SER A C 1
ATOM 1032 O O A SER A 1 145 ? -22.334 5.809 -5.504 0.22 11.78 145 SER A O 1
ATOM 1033 O O B SER A 1 145 ? -22.354 5.790 -5.435 0.78 11.68 145 SER A O 1
ATOM 1038 N N . GLY A 1 146 ? -23.266 7.789 -4.957 1.00 11.48 146 GLY A N 1
ATOM 1039 C CA . GLY A 1 146 ? -24.628 7.312 -5.036 1.00 12.49 146 GLY A CA 1
ATOM 1040 C C . GLY A 1 146 ? -25.454 7.593 -3.803 1.00 12.28 146 GLY A C 1
ATOM 1041 O O . GLY A 1 146 ? -25.065 8.349 -2.906 1.00 13.05 146 GLY A O 1
ATOM 1042 N N . ASP A 1 147 ? -26.629 6.970 -3.777 1.00 11.46 147 ASP A N 1
ATOM 1043 C CA . ASP A 1 147 ? -27.559 7.106 -2.664 1.00 12.29 147 ASP A CA 1
ATOM 1044 C C . ASP A 1 147 ? -26.917 6.632 -1.366 1.00 12.58 147 ASP A C 1
ATOM 1045 O O . ASP A 1 147 ? -26.110 5.700 -1.352 1.00 12.35 147 ASP A O 1
ATOM 1050 N N . GLY A 1 148 ? -27.331 7.243 -0.255 1.00 12.85 148 GLY A N 1
ATOM 1051 C CA . GLY A 1 148 ? -26.784 6.842 1.030 1.00 13.08 148 GLY A CA 1
ATOM 1052 C C . GLY A 1 148 ? -25.280 7.013 1.071 1.00 11.93 148 GLY A C 1
ATOM 1053 O O . GLY A 1 148 ? -24.736 8.031 0.636 1.00 12.30 148 GLY A O 1
ATOM 1054 N N . GLN A 1 149 ? -24.593 6.007 1.607 1.00 11.48 149 GLN A N 1
ATOM 1055 C CA . GLN A 1 149 ? -23.140 6.084 1.680 1.00 11.36 149 GLN A CA 1
ATOM 1056 C C . GLN A 1 149 ? -22.462 5.779 0.351 1.00 10.71 149 GLN A C 1
ATOM 1057 O O . GLN A 1 149 ? -21.234 5.880 0.268 1.00 11.46 149 GLN A O 1
ATOM 1063 N N . GLY A 1 150 ? -23.230 5.407 -0.670 1.00 10.46 150 GLY A N 1
ATOM 1064 C CA . GLY A 1 150 ? -22.711 5.145 -2.000 1.00 11.07 150 GLY A CA 1
ATOM 1065 C C . GLY A 1 150 ? -22.654 3.659 -2.320 1.00 9.70 150 GLY A C 1
ATOM 1066 O O . GLY A 1 150 ? -23.020 2.797 -1.524 1.00 10.83 150 GLY A O 1
ATOM 1067 N N . PHE A 1 151 ? -22.159 3.380 -3.529 1.00 10.05 151 PHE A N 1
ATOM 1068 C CA . PHE A 1 151 ? -22.040 2.026 -4.053 1.00 9.65 151 PHE A CA 1
ATOM 1069 C C . PHE A 1 151 ? -20.731 1.921 -4.826 1.00 9.67 151 PHE A C 1
ATOM 1070 O O . PHE A 1 151 ? -19.989 2.896 -4.956 1.00 10.31 151 PHE A O 1
ATOM 1078 N N . ALA A 1 152 ? -20.467 0.738 -5.388 1.00 10.14 152 ALA A N 1
ATOM 1079 C CA . ALA A 1 152 ? -19.437 0.560 -6.403 1.00 9.89 152 ALA A CA 1
ATOM 1080 C C . ALA A 1 152 ? -20.069 -0.112 -7.613 1.00 10.09 152 ALA A C 1
ATOM 1081 O O . ALA A 1 152 ? -20.768 -1.120 -7.469 1.00 10.64 152 ALA A O 1
ATOM 1083 N N . SER A 1 153 ? -19.823 0.440 -8.799 1.00 9.11 153 SER A N 1
ATOM 1084 C CA . SER A 1 153 ? -20.316 -0.155 -10.033 1.00 10.15 153 SER A CA 1
ATOM 1085 C C . SER A 1 153 ? -19.290 0.073 -11.131 1.00 10.21 153 SER A C 1
ATOM 1086 O O . SER A 1 153 ? -18.414 0.933 -11.024 1.00 10.50 153 SER A O 1
ATOM 1089 N N . CYS A 1 154 ? -19.395 -0.722 -12.191 1.00 9.77 154 CYS A N 1
ATOM 1090 C CA . CYS A 1 154 ? -18.412 -0.647 -13.269 1.00 9.65 154 CYS A CA 1
ATOM 1091 C C . CYS A 1 154 ? -19.046 -1.170 -14.543 1.00 9.86 154 CYS A C 1
ATOM 1092 O O . CYS A 1 154 ? -19.548 -2.299 -14.558 1.00 10.20 154 CYS A O 1
ATOM 1095 N N . ALA A 1 155 ? -19.022 -0.352 -15.597 1.00 10.07 155 ALA A N 1
ATOM 1096 C CA . ALA A 1 155 ? -19.530 -0.794 -16.893 1.00 10.47 155 ALA A CA 1
ATOM 1097 C C . ALA A 1 155 ? -18.572 -1.782 -17.542 1.00 10.31 155 ALA A C 1
ATOM 1098 O O . ALA A 1 155 ? -18.980 -2.869 -17.969 1.00 10.63 155 ALA A O 1
ATOM 1100 N N . GLU A 1 156 ? -17.290 -1.421 -17.625 1.00 10.19 156 GLU A N 1
ATOM 1101 C CA . GLU A 1 156 ? -16.230 -2.303 -18.096 1.00 10.29 156 GLU A CA 1
ATOM 1102 C C . GLU A 1 156 ? -14.941 -1.912 -17.397 1.00 10.03 156 GLU A C 1
ATOM 1103 O O . GLU A 1 156 ? -14.696 -0.728 -17.156 1.00 10.57 156 GLU A O 1
ATOM 1109 N N . MET A 1 157 ? -14.119 -2.913 -17.097 1.00 10.36 157 MET A N 1
ATOM 1110 C CA . MET A 1 157 ? -12.755 -2.715 -16.630 1.00 9.72 157 MET A CA 1
ATOM 1111 C C . MET A 1 157 ? -11.842 -3.342 -17.669 1.00 10.11 157 MET A C 1
ATOM 1112 O O . MET A 1 157 ? -12.038 -4.504 -18.038 1.00 11.01 157 MET A O 1
ATOM 1117 N N . GLU A 1 158 ? -10.840 -2.593 -18.125 1.00 10.07 158 GLU A N 1
ATOM 1118 C CA . GLU A 1 158 ? -10.007 -3.018 -19.242 1.00 10.72 158 GLU A CA 1
ATOM 1119 C C . GLU A 1 158 ? -8.532 -2.865 -18.901 1.00 10.60 158 GLU A C 1
ATOM 1120 O O . GLU A 1 158 ? -8.133 -1.930 -18.204 1.00 11.46 158 GLU A O 1
ATOM 1126 N N . PHE A 1 159 ? -7.726 -3.782 -19.433 1.00 10.38 159 PHE A N 1
ATOM 1127 C CA . PHE A 1 159 ? -6.292 -3.810 -19.193 1.00 10.54 159 PHE A CA 1
ATOM 1128 C C . PHE A 1 159 ? -5.595 -3.937 -20.532 1.00 10.97 159 PHE A C 1
ATOM 1129 O O . PHE A 1 159 ? -6.031 -4.712 -21.384 1.00 12.03 159 PHE A O 1
ATOM 1137 N N . PHE A 1 160 ? -4.496 -3.202 -20.709 1.00 10.83 160 PHE A N 1
ATOM 1138 C CA . PHE A 1 160 ? -3.848 -3.114 -22.010 1.00 11.82 160 PHE A CA 1
ATOM 1139 C C . PHE A 1 160 ? -2.344 -3.248 -21.879 1.00 12.05 160 PHE A C 1
ATOM 1140 O O . PHE A 1 160 ? -1.748 -2.801 -20.901 1.00 12.29 160 PHE A O 1
ATOM 1148 N N . ALA A 1 161 ? -1.734 -3.826 -22.911 1.00 12.30 161 ALA A N 1
ATOM 1149 C CA . ALA A 1 161 ? -0.290 -3.835 -23.092 1.00 13.50 161 ALA A CA 1
ATOM 1150 C C . ALA A 1 161 ? 0.060 -3.098 -24.378 1.00 15.07 161 ALA A C 1
ATOM 1151 O O . ALA A 1 161 ? -0.619 -3.252 -25.399 1.00 17.65 161 ALA A O 1
ATOM 1153 N N . LYS A 1 162 ? 1.126 -2.306 -24.330 1.00 16.53 162 LYS A N 1
ATOM 1154 C CA . LYS A 1 162 ? 1.624 -1.625 -25.521 1.00 20.49 162 LYS A CA 1
ATOM 1155 C C . LYS A 1 162 ? 2.482 -2.574 -26.350 1.00 30.97 162 LYS A C 1
ATOM 1156 O O . LYS A 1 162 ? 2.991 -3.574 -25.837 1.00 23.33 162 LYS A O 1
#

Foldseek 3Di:
DKDWAQFDDKAKPFFDPVQTPVLQRPPFLQRKTWGHPPQPDPPSDFMKMKTFGPAFDWFFKKKFAARLPAQFAQFAWKFKWFARVRPDIDTQDTDGSPSDNGMDMGGHPDTDGGRMMMIGGGAGTDPDRGIHMTNYMITIGD

Radius of gyration: 13.95 Å; Cα contacts (8 Å, |Δi|>4): 404; chains: 1; bounding box: 35×28×40 Å

Sequence (142 aa):
GDIKIKIVSGTASSFQSSGSNIEKSFDGDYSTLYHSSWSSNGASSNYFPITLTYNFETVTDVDYLIYHPRNNGNNGRFKKEETTEIQYSADGHTFTKLIDKDFQGSATAGKVTFDDQTIQAKSFRFIVKSGSSGDGQGFASCAEMEFFAK

Solvent-accessible surface area: 6943 Å² total; per-residue (Å²): 120,73,102,104,17,147,12,77,49,19,78,19,81,16,89,60,102,55,24,41,4,78,70,0,34,69,49,60,120,93,45,38,0,10,0,28,164,94,24,77,60,114,137,21,25,80,0,36,0,6,0,32,4,68,90,84,34,67,0,14,14,0,29,2,31,10,40,132,123,38,82,38,0,26,0,83,99,2,28,0,24,50,1,60,70,24,157,97,40,67,112,45,86,76,62,74,9,141,15,40,46,99,52,14,114,13,74,20,156,123,59,11,114,0,72,0,0,63,0,39,0,99,32,4,9,26,95,77,84,1,10,0,0,0,2,2,2,8,0,26,10,144

Organism: Bacteroides thetaiotaomicron (strain ATCC 29148 / DSM 2079 / JCM 5827 / CCUG 10774 / NCTC 10582 / VPI-5482 / E50) (NCBI:txid226186)

InterPro domains:
  IPR000421 Coagulation factor 5/8, C-terminal domain [PF00754] (236-362)
  IPR000421 Coagulation factor 5/8, C-terminal domain [PS50022] (225-367)
  IPR008979 Galactose-binding-like domain superfamily [SSF49785] (236-366)
  IPR013783 Immunoglobulin-like fold [G3DSA:2.60.40.10] (23-109)
  IPR024361 Bacteroidetes-Associated Carbohydrate-binding Often N-terminal [PF13004] (58-109)
  IPR024361 Bacteroidetes-Associated Carbohydrate-binding Often N-terminal [cd14948] (32-109)
  IPR031161 Peptidase family M60 domain [PF13402] (547-816)
  IPR031161 Peptidase family M60 domain [PS51723] (444-755)
  IPR031161 Peptidase family M60 domain [SM01276] (443-755)
  IPR042279 Peptidase M60, enhancin-like domain 3 [G3DSA:1.10.390.30] (668-850)
  IPR051244 TRPM8 Channel-Associated Factors [PTHR15730] (518-838)

Secondary structure (DSSP, 8-state):
--EEPPEEEEEESS--TT--GGGGSSS-SSS-EE--S----TT---EEEEEEEEEEEEEEEEEEE--SSS-S--B-EEEEEEESSSSS-EEEEEEE-TT-SS-EEEEEEEEEEEEEEEEEE--B-SSTT---EESEEEEEE-